Protein AF-A0A2P2JFD0-F1 (afdb_monomer)

pLDDT: mean 75.28, std 11.49, range [52.66, 92.88]

Radius of gyration: 16.16 Å; Cα contacts (8 Å, |Δi|>4): 123; chains: 1; bounding box: 46×38×38 Å

Structure (mmCIF, N/CA/C/O backbone):
data_AF-A0A2P2JFD0-F1
#
_entry.id   AF-A0A2P2JFD0-F1
#
loop_
_atom_site.group_PDB
_atom_site.id
_atom_site.type_symbol
_atom_site.label_atom_id
_atom_site.label_alt_id
_atom_site.label_comp_id
_atom_site.label_asym_id
_atom_site.label_entity_id
_atom_site.label_seq_id
_atom_site.pdbx_PDB_ins_code
_atom_site.Cartn_x
_atom_site.Cartn_y
_atom_site.Cartn_z
_atom_site.occupancy
_atom_site.B_iso_or_equiv
_atom_site.auth_seq_id
_atom_site.auth_comp_id
_atom_site.auth_asym_id
_atom_site.auth_atom_id
_atom_site.pdbx_PDB_model_num
ATOM 1 N N . MET A 1 1 ? 14.534 6.682 -24.548 1.00 59.59 1 MET A N 1
ATOM 2 C CA . MET A 1 1 ? 13.529 7.109 -23.544 1.00 59.59 1 MET A CA 1
ATOM 3 C C . MET A 1 1 ? 13.102 5.997 -22.560 1.00 59.59 1 MET A C 1
ATOM 5 O O . MET A 1 1 ? 12.186 6.221 -21.785 1.00 59.59 1 MET A O 1
ATOM 9 N N . GLY A 1 2 ? 13.761 4.824 -22.512 1.00 81.31 2 GLY A N 1
ATOM 10 C CA . GLY A 1 2 ? 13.296 3.688 -21.686 1.00 81.31 2 GLY A CA 1
ATOM 11 C C . GLY A 1 2 ? 13.793 3.643 -20.233 1.00 81.31 2 GLY A C 1
ATOM 12 O O . GLY A 1 2 ? 13.048 3.214 -19.358 1.00 81.31 2 GLY A O 1
ATOM 13 N N . PHE A 1 3 ? 15.016 4.110 -19.953 1.00 86.19 3 PHE A N 1
ATOM 14 C CA . PHE A 1 3 ? 15.636 3.953 -18.628 1.00 86.19 3 PHE A CA 1
ATOM 15 C C . PHE A 1 3 ? 14.925 4.752 -17.527 1.00 86.19 3 PHE A C 1
ATOM 17 O O . PHE A 1 3 ? 14.573 4.186 -16.500 1.00 86.19 3 PHE A O 1
ATOM 24 N N . ALA A 1 4 ? 14.641 6.038 -17.763 1.00 88.31 4 ALA A N 1
ATOM 25 C CA . ALA A 1 4 ? 13.945 6.882 -16.788 1.00 88.31 4 ALA A CA 1
ATOM 26 C C . ALA A 1 4 ? 12.533 6.358 -16.463 1.00 88.31 4 ALA A C 1
ATOM 28 O O . ALA A 1 4 ? 12.126 6.348 -15.306 1.00 88.31 4 ALA A O 1
ATOM 29 N N . SER A 1 5 ? 11.808 5.857 -17.472 1.00 88.38 5 SER A N 1
ATOM 30 C CA . SER A 1 5 ? 10.487 5.247 -17.278 1.00 88.38 5 SER A CA 1
ATOM 31 C C . SER A 1 5 ? 10.573 3.948 -16.475 1.00 88.38 5 SER A C 1
ATOM 33 O O . SER A 1 5 ? 9.793 3.751 -15.548 1.00 88.38 5 SER A O 1
ATOM 35 N N . PHE A 1 6 ? 11.542 3.082 -16.781 1.00 90.00 6 PHE A N 1
ATOM 36 C CA . PHE A 1 6 ? 11.760 1.851 -16.026 1.00 90.00 6 PHE A CA 1
ATOM 37 C C . PHE A 1 6 ? 12.141 2.135 -14.568 1.00 90.00 6 PHE A C 1
ATOM 39 O O . PHE A 1 6 ? 11.520 1.586 -13.663 1.00 90.00 6 PHE A O 1
ATOM 46 N N . LEU A 1 7 ? 13.094 3.043 -14.339 1.00 92.31 7 LEU A N 1
ATOM 47 C CA . LEU A 1 7 ? 13.517 3.440 -12.998 1.00 92.31 7 LEU A CA 1
ATOM 48 C C . LEU A 1 7 ? 12.353 4.032 -12.194 1.00 92.31 7 LEU A C 1
ATOM 50 O O . LEU A 1 7 ? 12.162 3.655 -11.044 1.00 92.31 7 LEU A O 1
ATOM 54 N N . GLY A 1 8 ? 11.530 4.886 -12.811 1.00 91.12 8 GLY A N 1
ATOM 55 C CA . GLY A 1 8 ? 10.323 5.416 -12.175 1.00 91.12 8 GLY A CA 1
ATOM 56 C C . GLY A 1 8 ? 9.343 4.317 -11.757 1.00 91.12 8 GLY A C 1
ATOM 57 O O . GLY A 1 8 ? 8.811 4.364 -10.651 1.00 91.12 8 GLY A O 1
ATOM 58 N N . ARG A 1 9 ? 9.154 3.283 -12.589 1.00 91.50 9 ARG A N 1
ATOM 59 C CA . ARG A 1 9 ? 8.293 2.142 -12.241 1.00 91.50 9 ARG A CA 1
ATOM 60 C C . ARG A 1 9 ? 8.859 1.296 -11.108 1.00 91.50 9 ARG A C 1
ATOM 62 O O . ARG A 1 9 ? 8.094 0.876 -10.249 1.00 91.50 9 ARG A O 1
ATOM 69 N N . VAL A 1 10 ? 10.174 1.078 -11.083 1.00 92.88 10 VAL A N 1
ATOM 70 C CA . VAL A 1 10 ? 10.853 0.358 -9.994 1.00 92.88 10 VAL A CA 1
ATOM 71 C C . VAL A 1 10 ? 10.744 1.125 -8.682 1.00 92.88 10 VAL A C 1
ATOM 73 O O . VAL A 1 10 ? 10.344 0.542 -7.678 1.00 92.88 10 VAL A O 1
ATOM 76 N N . LEU A 1 11 ? 11.040 2.428 -8.691 1.00 92.06 11 LEU A N 1
ATOM 77 C CA . LEU A 1 11 ? 10.934 3.268 -7.498 1.00 92.06 11 LEU A CA 1
ATOM 78 C C . LEU A 1 11 ? 9.496 3.295 -6.977 1.00 92.06 11 LEU A C 1
ATOM 80 O O . LEU A 1 11 ? 9.274 3.037 -5.799 1.00 92.06 11 LEU A O 1
ATOM 84 N N . PHE A 1 12 ? 8.512 3.506 -7.851 1.00 89.50 12 PHE A N 1
ATOM 85 C CA . PHE A 1 12 ? 7.107 3.495 -7.449 1.00 89.50 12 PHE A CA 1
ATOM 86 C C . PHE A 1 12 ? 6.661 2.127 -6.911 1.00 89.50 12 PHE A C 1
ATOM 88 O O . PHE A 1 12 ? 6.072 2.057 -5.838 1.00 89.50 12 PHE A O 1
ATOM 95 N N . ALA A 1 13 ? 6.982 1.030 -7.608 1.00 91.44 13 ALA A N 1
ATOM 96 C CA . ALA A 1 13 ? 6.630 -0.321 -7.170 1.00 91.44 13 ALA A CA 1
ATOM 97 C C . ALA A 1 13 ? 7.299 -0.710 -5.844 1.00 91.44 13 ALA A C 1
ATOM 99 O O . ALA A 1 13 ? 6.705 -1.457 -5.070 1.00 91.44 13 ALA A O 1
ATOM 100 N N . SER A 1 14 ? 8.507 -0.204 -5.568 1.00 89.62 14 SER A N 1
ATOM 101 C CA . SER A 1 14 ? 9.231 -0.514 -4.333 1.00 89.62 14 SER A CA 1
ATOM 102 C C . SER A 1 14 ? 8.468 -0.101 -3.078 1.00 89.62 14 SER A C 1
ATOM 104 O O . SER A 1 14 ? 8.497 -0.853 -2.113 1.00 89.62 14 SER A O 1
ATOM 106 N N . LEU A 1 15 ? 7.708 1.000 -3.114 1.00 86.88 15 LEU A N 1
ATOM 107 C CA . LEU A 1 15 ? 6.864 1.427 -1.991 1.00 86.88 15 LEU A CA 1
ATOM 108 C C . LEU A 1 15 ? 5.841 0.341 -1.629 1.00 86.88 15 LEU A C 1
ATOM 110 O O . LEU A 1 15 ? 5.736 -0.074 -0.480 1.00 86.88 15 LEU A O 1
ATOM 114 N N . PHE A 1 16 ? 5.144 -0.194 -2.633 1.00 86.31 16 PHE A N 1
ATOM 115 C CA . PHE A 1 16 ? 4.131 -1.231 -2.430 1.00 86.31 16 PHE A CA 1
ATOM 116 C C . PHE A 1 16 ? 4.739 -2.583 -2.061 1.00 86.31 16 PHE A C 1
ATOM 118 O O . PHE A 1 16 ? 4.171 -3.300 -1.243 1.00 86.31 16 PHE A O 1
ATOM 125 N N . ILE A 1 17 ? 5.882 -2.939 -2.652 1.00 87.06 17 ILE A N 1
ATOM 126 C CA . ILE A 1 17 ? 6.567 -4.208 -2.374 1.00 87.06 17 ILE A CA 1
ATOM 127 C C . ILE A 1 17 ? 7.163 -4.203 -0.960 1.00 87.06 17 ILE A C 1
ATOM 129 O O . ILE A 1 17 ? 7.039 -5.202 -0.256 1.00 87.06 17 ILE A O 1
ATOM 133 N N . LEU A 1 18 ? 7.774 -3.095 -0.528 1.00 86.44 18 LEU A N 1
ATOM 134 C CA . LEU A 1 18 ? 8.314 -2.954 0.826 1.00 86.44 18 LEU A CA 1
ATOM 135 C C . LEU A 1 18 ? 7.198 -2.955 1.872 1.00 86.44 18 LEU A C 1
ATOM 137 O O . LEU A 1 18 ? 7.284 -3.724 2.824 1.00 86.44 18 LEU A O 1
ATOM 141 N N . SER A 1 19 ? 6.118 -2.204 1.647 1.00 81.31 19 SER A N 1
ATOM 142 C CA . SER A 1 19 ? 4.945 -2.227 2.531 1.00 81.31 19 SER A CA 1
ATOM 143 C C . SER A 1 19 ? 4.309 -3.628 2.595 1.00 81.31 19 SER A C 1
ATOM 145 O O . SER A 1 19 ? 4.008 -4.130 3.674 1.00 81.31 19 SER A O 1
ATOM 147 N N . ALA A 1 20 ? 4.194 -4.345 1.467 1.00 85.75 20 ALA A N 1
ATOM 148 C CA . ALA A 1 20 ? 3.730 -5.738 1.471 1.00 85.75 20 ALA A CA 1
ATOM 149 C C . ALA A 1 20 ? 4.653 -6.664 2.276 1.00 85.75 20 ALA A C 1
ATOM 151 O O . ALA A 1 20 ? 4.177 -7.558 2.972 1.00 85.75 20 ALA A O 1
ATOM 152 N N . TRP A 1 21 ? 5.967 -6.454 2.186 1.00 84.69 21 TRP A N 1
ATOM 153 C CA . TRP A 1 21 ? 6.957 -7.214 2.943 1.00 84.69 21 TRP A CA 1
ATOM 154 C C . TRP A 1 21 ? 6.869 -6.942 4.450 1.00 84.69 21 TRP A C 1
ATOM 156 O O . TRP A 1 21 ? 6.950 -7.879 5.242 1.00 84.69 21 TRP A O 1
ATOM 166 N N . GLN A 1 22 ? 6.666 -5.687 4.854 1.00 80.62 22 GLN A N 1
ATOM 167 C CA . GLN A 1 22 ? 6.448 -5.313 6.254 1.00 80.62 22 GLN A CA 1
ATOM 168 C C . GLN A 1 22 ? 5.166 -5.951 6.797 1.00 80.62 22 GLN A C 1
ATOM 170 O O . GLN A 1 22 ? 5.236 -6.707 7.764 1.00 80.62 22 GLN A O 1
ATOM 175 N N . MET A 1 23 ? 4.037 -5.782 6.098 1.00 79.94 23 MET A N 1
ATOM 176 C CA . MET A 1 23 ? 2.771 -6.429 6.459 1.00 79.94 23 MET A CA 1
ATOM 177 C C . MET A 1 23 ? 2.891 -7.953 6.539 1.00 79.94 23 MET A C 1
ATOM 179 O O . MET A 1 23 ? 2.292 -8.567 7.416 1.00 79.94 23 MET A O 1
ATOM 183 N N . PHE A 1 24 ? 3.656 -8.580 5.641 1.00 82.81 24 PHE A N 1
ATOM 184 C CA . PHE A 1 24 ? 3.881 -10.024 5.666 1.00 82.81 24 PHE A CA 1
ATOM 185 C C . PHE A 1 24 ? 4.673 -10.470 6.899 1.00 82.81 24 PHE A C 1
ATOM 187 O O . PHE A 1 24 ? 4.304 -11.456 7.534 1.00 82.81 24 PHE A O 1
ATOM 194 N N . ASN A 1 25 ? 5.729 -9.740 7.268 1.00 80.31 25 ASN A N 1
ATOM 195 C CA . ASN A 1 25 ? 6.517 -10.055 8.463 1.00 80.31 25 ASN A CA 1
ATOM 196 C C . ASN A 1 25 ? 5.718 -9.859 9.753 1.00 80.31 25 ASN A C 1
ATOM 198 O O . ASN A 1 25 ? 5.918 -10.588 10.722 1.00 80.31 25 ASN A O 1
ATOM 202 N N . GLU A 1 26 ? 4.808 -8.889 9.762 1.00 78.31 26 GLU A N 1
ATOM 203 C CA . GLU A 1 26 ? 3.958 -8.594 10.911 1.00 78.31 26 GLU A CA 1
ATOM 204 C C . GLU A 1 26 ? 2.688 -9.451 10.964 1.00 78.31 26 GLU A C 1
ATOM 206 O O . GLU A 1 26 ? 2.049 -9.513 12.013 1.00 78.31 26 GLU A O 1
ATOM 211 N N . PHE A 1 27 ? 2.331 -10.135 9.869 1.00 73.81 27 PHE A N 1
ATOM 212 C CA . PHE A 1 27 ? 1.099 -10.915 9.742 1.00 73.81 27 PHE A CA 1
ATOM 213 C C . PHE A 1 27 ? 0.957 -11.954 10.863 1.00 73.81 27 PHE A C 1
ATOM 215 O O . PHE A 1 27 ? -0.091 -12.023 11.496 1.00 73.81 27 PHE A O 1
ATOM 222 N N . GLY A 1 28 ? 2.018 -12.708 11.170 1.00 68.69 28 GLY A N 1
ATOM 223 C CA . GLY A 1 28 ? 2.059 -13.648 12.298 1.00 68.69 28 GLY A CA 1
ATOM 224 C C . GLY A 1 28 ? 0.830 -14.563 12.430 1.00 68.69 28 GLY A C 1
ATOM 225 O O . GLY A 1 28 ? 0.092 -14.804 11.475 1.00 68.69 28 GLY A O 1
ATOM 226 N N . ASP A 1 29 ? 0.596 -15.058 13.645 1.00 65.19 29 ASP A N 1
ATOM 227 C CA . ASP A 1 29 ? -0.567 -15.897 13.947 1.00 65.19 29 ASP A CA 1
ATOM 228 C C . ASP A 1 29 ? -1.856 -15.100 14.125 1.00 65.19 29 ASP A C 1
ATOM 230 O O . ASP A 1 29 ? -2.892 -15.737 14.224 1.00 65.19 29 ASP A O 1
ATOM 234 N N . ASP A 1 30 ? -1.822 -13.760 14.143 1.00 68.06 30 ASP A N 1
ATOM 235 C CA . ASP A 1 30 ? -2.969 -12.887 14.450 1.00 68.06 30 ASP A CA 1
ATOM 236 C C . ASP A 1 30 ? -3.458 -12.022 13.274 1.00 68.06 30 ASP A C 1
ATOM 238 O O . ASP A 1 30 ? -4.478 -11.343 13.390 1.00 68.06 30 ASP A O 1
ATOM 242 N N . GLY A 1 31 ? -2.774 -12.062 12.127 1.00 64.38 31 GLY A N 1
ATOM 243 C CA . GLY A 1 31 ? -2.957 -11.123 11.011 1.00 64.38 31 GLY A CA 1
ATOM 244 C C . GLY A 1 31 ? -2.234 -9.777 11.195 1.00 64.38 31 GLY A C 1
ATOM 245 O O . GLY A 1 31 ? -2.344 -8.899 10.339 1.00 64.38 31 GLY A O 1
ATOM 246 N N . GLY A 1 32 ? -1.496 -9.614 12.295 1.00 74.94 32 GLY A N 1
ATOM 247 C CA . GLY A 1 32 ? -0.659 -8.453 12.581 1.00 74.94 32 GLY A CA 1
ATOM 248 C C . GLY A 1 32 ? -1.410 -7.189 13.015 1.00 74.94 32 GLY A C 1
ATOM 249 O O . GLY A 1 32 ? -2.638 -7.191 13.165 1.00 74.94 32 GLY A O 1
ATOM 250 N N . PRO A 1 33 ? -0.680 -6.080 13.230 1.00 69.62 33 PRO A N 1
ATOM 251 C CA . PRO A 1 33 ? -1.255 -4.762 13.506 1.00 69.62 33 PRO A CA 1
ATOM 252 C C . PRO A 1 33 ? -2.250 -4.334 12.419 1.00 69.62 33 PRO A C 1
ATOM 254 O O . PRO A 1 33 ? -3.343 -3.867 12.744 1.00 69.62 33 PRO A O 1
ATOM 257 N N . ALA A 1 34 ? -1.934 -4.630 11.152 1.00 69.00 34 ALA A N 1
ATOM 258 C CA . ALA A 1 34 ? -2.798 -4.375 10.002 1.00 69.00 34 ALA A CA 1
ATOM 259 C C . ALA A 1 34 ? -4.182 -5.035 10.138 1.00 69.00 34 ALA A C 1
ATOM 261 O O . ALA A 1 34 ? -5.196 -4.412 9.826 1.00 69.00 34 ALA A O 1
ATOM 262 N N . ALA A 1 35 ? -4.269 -6.269 10.656 1.00 70.88 35 ALA A N 1
ATOM 263 C CA . ALA A 1 35 ? -5.562 -6.911 10.893 1.00 70.88 35 ALA A CA 1
ATOM 264 C C . ALA A 1 35 ? -6.360 -6.226 12.005 1.00 70.88 35 ALA A C 1
ATOM 266 O O . ALA A 1 35 ? -7.564 -6.050 11.853 1.00 70.88 35 ALA A O 1
ATOM 267 N N . LYS A 1 36 ? -5.724 -5.801 13.104 1.00 69.44 36 LYS A N 1
ATOM 268 C CA . LYS A 1 36 ? -6.422 -5.088 14.191 1.00 69.44 36 LYS A CA 1
ATOM 269 C C . LYS A 1 36 ? -6.996 -3.757 13.714 1.00 69.44 36 LYS A C 1
ATOM 271 O O . LYS A 1 36 ? -8.130 -3.419 14.057 1.00 69.44 36 LYS A O 1
ATOM 276 N N . GLU A 1 37 ? -6.240 -3.038 12.894 1.00 70.00 37 GLU A N 1
ATOM 277 C CA . GLU A 1 37 ? -6.684 -1.778 12.312 1.00 70.00 37 GLU A CA 1
ATOM 278 C C . GLU A 1 37 ? -7.824 -1.992 11.302 1.00 70.00 37 GLU A C 1
ATOM 280 O O . GLU A 1 37 ? -8.871 -1.339 11.391 1.00 70.00 37 GLU A O 1
ATOM 285 N N . LEU A 1 38 ? -7.683 -2.982 10.406 1.00 69.75 38 LEU A N 1
ATOM 286 C CA . LEU A 1 38 ? -8.745 -3.356 9.471 1.00 69.75 38 LEU A CA 1
ATOM 287 C C . LEU A 1 38 ? -10.010 -3.831 10.191 1.00 69.75 38 LEU A C 1
ATOM 289 O O . LEU A 1 38 ? -11.093 -3.470 9.748 1.00 69.75 38 LEU A O 1
ATOM 293 N N . VAL A 1 39 ? -9.910 -4.607 11.277 1.00 71.00 39 VAL A N 1
ATOM 294 C CA . VAL A 1 39 ? -11.069 -5.058 12.075 1.00 71.00 39 VAL A CA 1
ATOM 295 C C . VAL A 1 39 ? -11.851 -3.854 12.593 1.00 71.00 39 VAL A C 1
ATOM 297 O O . VAL A 1 39 ? -13.072 -3.801 12.431 1.00 71.00 39 VAL A O 1
ATOM 300 N N . GLY A 1 40 ? -11.163 -2.868 13.179 1.00 67.62 40 GLY A N 1
ATOM 301 C CA . GLY A 1 40 ? -11.799 -1.650 13.682 1.00 67.62 40 GLY A CA 1
ATOM 302 C C . GLY A 1 40 ? -12.520 -0.876 12.575 1.00 67.62 40 GLY A C 1
ATOM 303 O O . GLY A 1 40 ? -13.682 -0.493 12.730 1.00 67.62 40 GLY A O 1
ATOM 304 N N . LYS A 1 41 ? -11.872 -0.718 11.418 1.00 69.38 41 LYS A N 1
ATOM 305 C CA . LYS A 1 41 ? -12.422 0.007 10.262 1.00 69.38 41 LYS A CA 1
ATOM 306 C C . LYS A 1 41 ? -13.565 -0.753 9.574 1.00 69.38 41 LYS A C 1
ATOM 308 O O . LYS A 1 41 ? -14.579 -0.144 9.232 1.00 69.38 41 LYS A O 1
ATOM 313 N N . LEU A 1 42 ? -13.472 -2.080 9.451 1.00 69.50 42 LEU A N 1
ATOM 314 C CA . LEU A 1 42 ? -14.556 -2.945 8.967 1.00 69.50 42 LEU A CA 1
ATOM 315 C C . LEU A 1 42 ? -15.763 -2.904 9.895 1.00 69.50 42 LEU A C 1
ATOM 317 O O . LEU A 1 42 ? -16.883 -2.864 9.402 1.00 69.50 42 LEU A O 1
ATOM 321 N N . ALA A 1 43 ? -15.569 -2.876 11.215 1.00 70.31 43 ALA A N 1
ATOM 322 C CA . ALA A 1 43 ? -16.673 -2.756 12.162 1.00 70.31 43 ALA A CA 1
ATOM 323 C C . ALA A 1 43 ? -17.427 -1.423 11.993 1.00 70.31 43 ALA A C 1
ATOM 325 O O . ALA A 1 43 ? -18.660 -1.405 11.991 1.00 70.31 43 ALA A O 1
ATOM 326 N N . VAL A 1 44 ? -16.707 -0.314 11.780 1.00 71.44 44 VAL A N 1
ATOM 327 C CA . VAL A 1 44 ? -17.310 1.004 11.504 1.00 71.44 44 VAL A CA 1
ATOM 328 C C . VAL A 1 44 ? -18.037 1.016 10.158 1.00 71.44 44 VAL A C 1
ATOM 330 O O . VAL A 1 44 ? -19.173 1.494 10.084 1.00 71.44 44 VAL A O 1
ATOM 333 N N . LEU A 1 45 ? -17.429 0.445 9.113 1.00 69.31 45 LEU A N 1
ATOM 334 C CA . LEU A 1 45 ? -18.032 0.339 7.784 1.00 69.31 45 LEU A CA 1
ATOM 335 C C . LEU A 1 45 ? -19.287 -0.542 7.808 1.00 69.31 45 LEU A C 1
ATOM 337 O O . LEU A 1 45 ? -20.327 -0.132 7.302 1.00 69.31 45 LEU A O 1
ATOM 341 N N . LYS A 1 46 ? -19.224 -1.714 8.458 1.00 69.25 46 LYS A N 1
ATOM 342 C CA . LYS A 1 46 ? -20.374 -2.603 8.681 1.00 69.25 46 LYS A CA 1
ATOM 343 C C . LYS A 1 46 ? -21.502 -1.857 9.380 1.00 69.25 46 LYS A C 1
ATOM 345 O O . LYS A 1 46 ? -22.644 -1.962 8.948 1.00 69.25 46 LYS A O 1
ATOM 350 N N . LYS A 1 47 ? -21.194 -1.062 10.409 1.00 71.00 47 LYS A N 1
ATOM 351 C CA . LYS A 1 47 ? -22.194 -0.267 11.131 1.00 71.00 47 LYS A CA 1
ATOM 352 C C . LYS A 1 47 ? -22.848 0.794 10.238 1.00 71.00 47 LYS A C 1
ATOM 354 O O . LYS A 1 47 ? -24.069 0.894 10.256 1.00 71.00 47 LYS A O 1
ATOM 359 N N . HIS A 1 48 ? -22.071 1.524 9.434 1.00 70.19 48 HIS A N 1
ATOM 360 C CA . HIS A 1 48 ? -22.592 2.535 8.499 1.00 70.19 48 HIS A CA 1
ATOM 361 C C . HIS A 1 48 ? -23.418 1.930 7.357 1.00 70.19 48 HIS A C 1
ATOM 363 O O . HIS A 1 48 ? -24.477 2.446 7.003 1.00 70.19 48 HIS A O 1
ATOM 369 N N . VAL A 1 49 ? -22.949 0.826 6.776 1.00 66.69 49 VAL A N 1
ATOM 370 C CA . VAL A 1 49 ? -23.652 0.137 5.688 1.00 66.69 49 VAL A CA 1
ATOM 371 C C . VAL A 1 49 ? -24.90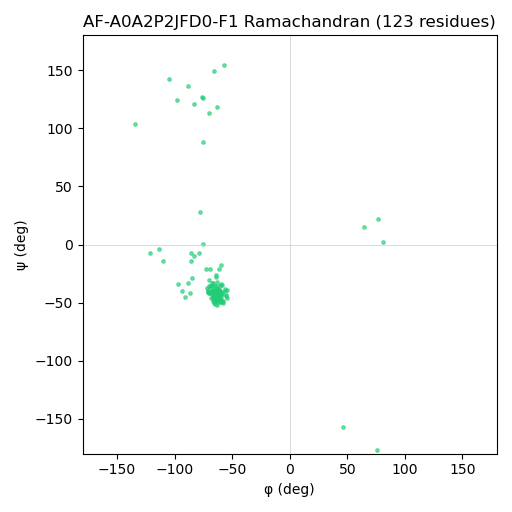8 -0.546 6.213 1.00 66.69 49 VAL A C 1
ATOM 373 O O . VAL A 1 49 ? -25.956 -0.441 5.588 1.00 66.69 49 VAL A O 1
ATOM 376 N N . SER A 1 50 ? -24.853 -1.177 7.385 1.00 67.12 50 SER A N 1
ATOM 377 C CA . SER A 1 50 ? -26.034 -1.764 8.018 1.00 67.12 50 SER A CA 1
ATOM 378 C C . SER A 1 50 ? -27.073 -0.689 8.359 1.00 67.12 50 SER A C 1
ATOM 380 O O . SER A 1 50 ? -28.253 -0.886 8.079 1.00 67.12 50 SER A O 1
ATOM 382 N N . SER A 1 51 ? -26.655 0.486 8.852 1.00 68.62 51 SER A N 1
ATOM 383 C CA . SER A 1 51 ? -27.584 1.580 9.162 1.00 68.62 51 SER A CA 1
ATOM 384 C C . SER A 1 51 ? -28.202 2.245 7.929 1.00 68.62 51 SER A C 1
ATOM 386 O O . SER A 1 51 ? -29.326 2.730 8.018 1.00 68.62 51 SER A O 1
ATOM 388 N N . HIS A 1 52 ? -27.494 2.291 6.794 1.00 64.25 52 HIS A N 1
ATOM 389 C CA . HIS A 1 52 ? -27.984 2.952 5.576 1.00 64.25 52 HIS A CA 1
ATOM 390 C C . HIS A 1 52 ? -28.627 2.012 4.552 1.00 64.25 52 HIS A C 1
ATOM 392 O O . HIS A 1 52 ? -29.550 2.428 3.857 1.00 64.25 52 HIS A O 1
ATOM 398 N N . LEU A 1 53 ? -28.148 0.772 4.435 1.00 62.62 53 LEU A N 1
ATOM 399 C CA . LEU A 1 53 ? -28.617 -0.200 3.444 1.00 62.62 53 LEU A CA 1
ATOM 400 C C . LEU A 1 53 ? -29.417 -1.362 4.048 1.00 62.62 53 LEU A C 1
ATOM 402 O O . LEU A 1 53 ? -30.071 -2.072 3.291 1.00 62.62 53 LEU A O 1
ATOM 406 N N . GLY A 1 54 ? -29.394 -1.582 5.369 1.00 58.56 54 GLY A N 1
ATOM 407 C CA . GLY A 1 54 ? -30.130 -2.687 6.002 1.00 58.56 54 GLY A CA 1
ATOM 408 C C . GLY A 1 54 ? -29.647 -4.087 5.593 1.00 58.56 54 GLY A C 1
ATOM 409 O O . GLY A 1 54 ? -30.355 -5.066 5.808 1.00 58.56 54 GLY A O 1
ATOM 410 N N . VAL A 1 55 ? -28.458 -4.187 4.989 1.00 60.78 55 VAL A N 1
ATOM 411 C CA . VAL A 1 55 ? -27.846 -5.446 4.543 1.00 60.78 55 VAL A CA 1
ATOM 412 C C . VAL A 1 55 ? -26.843 -5.915 5.596 1.00 60.78 55 VAL A C 1
ATOM 414 O O . VAL A 1 55 ? -25.915 -5.182 5.946 1.00 60.78 55 VAL A O 1
ATOM 417 N N . GLU A 1 56 ? -27.009 -7.142 6.092 1.00 58.66 56 GLU A N 1
ATOM 418 C CA . GLU A 1 56 ? -26.001 -7.807 6.921 1.00 58.66 56 GLU A CA 1
ATOM 419 C C . GLU A 1 56 ? -24.788 -8.168 6.059 1.00 58.66 56 GLU A C 1
ATOM 421 O O . GLU A 1 56 ? -24.864 -8.991 5.145 1.00 58.66 56 GLU A O 1
ATOM 426 N N . ILE A 1 57 ? -23.652 -7.525 6.333 1.00 60.69 57 ILE A N 1
ATOM 427 C CA . ILE A 1 57 ? -22.390 -7.862 5.674 1.00 60.69 57 ILE A CA 1
ATOM 428 C C . ILE A 1 57 ? -21.866 -9.168 6.287 1.00 60.69 57 ILE A C 1
ATOM 430 O O . ILE A 1 57 ? -21.682 -9.213 7.510 1.00 60.69 57 ILE A O 1
ATOM 434 N N . PRO A 1 58 ? -21.570 -10.199 5.471 1.00 64.44 58 PRO A N 1
ATOM 435 C CA . PRO A 1 58 ? -21.074 -11.479 5.961 1.00 64.44 58 PRO A CA 1
ATOM 436 C C . PRO A 1 58 ? -19.794 -11.322 6.790 1.00 64.44 58 PRO A C 1
ATOM 438 O O . PRO A 1 58 ? -19.040 -10.346 6.663 1.00 64.44 58 PRO A O 1
ATOM 441 N N . ASP A 1 59 ? -19.558 -12.277 7.686 1.00 63.84 59 ASP A N 1
ATOM 442 C CA . ASP A 1 59 ? -18.371 -12.273 8.532 1.00 63.84 59 ASP A CA 1
ATOM 443 C C . ASP A 1 59 ? -17.147 -12.700 7.718 1.00 63.84 59 ASP A C 1
ATOM 445 O O . ASP A 1 59 ? -16.852 -13.881 7.552 1.00 63.84 59 ASP A O 1
ATOM 449 N N . ILE A 1 60 ? -16.503 -11.717 7.089 1.00 66.62 60 ILE A N 1
ATOM 450 C CA . ILE A 1 60 ? -15.267 -11.920 6.344 1.00 66.62 60 ILE A CA 1
ATOM 451 C C . ILE A 1 60 ? -14.121 -11.895 7.349 1.00 66.62 60 ILE A C 1
ATOM 453 O O . ILE A 1 60 ? -13.908 -10.890 8.028 1.00 66.62 60 ILE A O 1
ATOM 457 N N . ASP A 1 61 ? -13.367 -12.990 7.401 1.00 73.69 61 ASP A N 1
ATOM 458 C CA . ASP A 1 61 ? -12.169 -13.077 8.222 1.00 73.69 61 ASP A CA 1
ATOM 459 C C . ASP A 1 61 ? -11.125 -12.057 7.744 1.00 73.69 61 ASP A C 1
ATOM 461 O O . ASP A 1 61 ? -10.638 -12.089 6.608 1.00 73.69 61 ASP A O 1
ATOM 465 N N . VAL A 1 62 ? -10.780 -11.131 8.634 1.00 72.62 62 VAL A N 1
ATOM 46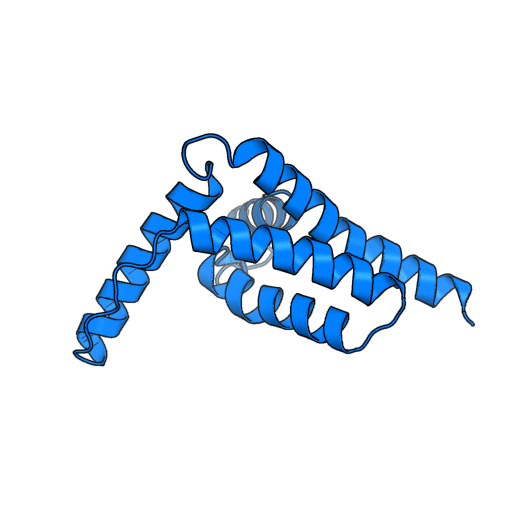6 C CA . VAL A 1 62 ? -9.882 -10.017 8.333 1.00 72.62 62 VAL A CA 1
ATOM 467 C C . VAL A 1 62 ? -8.477 -10.502 7.994 1.00 72.62 62 VAL A C 1
ATOM 469 O O . VAL A 1 62 ? -7.795 -9.864 7.195 1.00 72.62 62 VAL A O 1
ATOM 472 N N . ARG A 1 63 ? -8.060 -11.677 8.482 1.00 75.44 63 ARG A N 1
ATOM 473 C CA . ARG A 1 63 ? -6.776 -12.274 8.084 1.00 75.44 63 ARG A CA 1
ATOM 474 C C . ARG A 1 63 ? -6.717 -12.572 6.597 1.00 75.44 63 ARG A C 1
ATOM 476 O O . ARG A 1 63 ? -5.710 -12.290 5.955 1.00 75.44 63 ARG A O 1
AT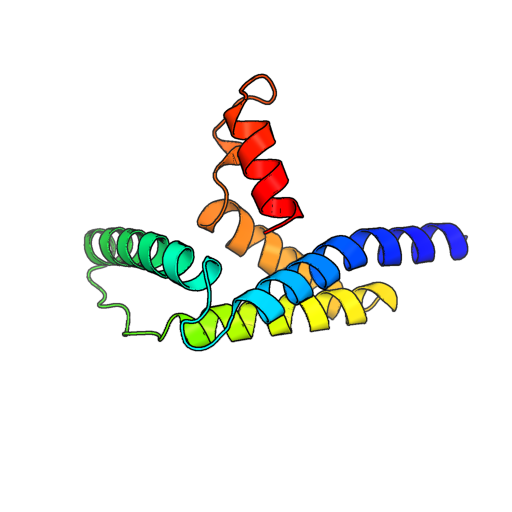OM 483 N N . HIS A 1 64 ? -7.801 -13.105 6.040 1.00 78.56 64 HIS A N 1
ATOM 484 C CA . HIS A 1 64 ? -7.883 -13.402 4.614 1.00 78.56 64 HIS A CA 1
ATOM 485 C C . HIS A 1 64 ? -7.867 -12.115 3.783 1.00 78.56 64 HIS A C 1
ATOM 487 O O . HIS A 1 64 ? -7.237 -12.073 2.726 1.00 78.56 64 HIS A O 1
ATOM 493 N N . LEU A 1 65 ? -8.484 -11.040 4.286 1.00 79.19 65 LEU A N 1
ATOM 494 C CA . LEU A 1 65 ? -8.411 -9.722 3.655 1.00 79.19 65 LEU A CA 1
ATOM 495 C C . LEU A 1 65 ? -6.993 -9.151 3.686 1.00 79.19 65 LEU A C 1
ATOM 497 O O . LEU A 1 65 ? -6.485 -8.753 2.641 1.00 79.19 65 LEU A O 1
ATOM 501 N N . VAL A 1 66 ? -6.320 -9.168 4.835 1.00 79.12 66 VAL A N 1
ATOM 502 C CA . VAL A 1 66 ? -4.934 -8.689 4.947 1.00 79.12 66 VAL A CA 1
ATOM 503 C C . VAL A 1 66 ? -4.002 -9.511 4.053 1.00 79.12 66 VAL A C 1
ATOM 505 O O . VAL A 1 66 ? -3.224 -8.938 3.294 1.00 79.12 66 VAL A O 1
ATOM 508 N N . ALA A 1 67 ? -4.143 -10.839 4.036 1.00 82.69 67 ALA A N 1
ATOM 509 C CA . ALA A 1 67 ? -3.394 -11.702 3.125 1.00 82.69 67 ALA A CA 1
ATOM 510 C C . ALA A 1 67 ? -3.655 -11.343 1.651 1.00 82.69 67 ALA A C 1
ATOM 512 O O . ALA A 1 67 ? -2.715 -11.255 0.859 1.00 82.69 67 ALA A O 1
ATOM 513 N N . SER A 1 68 ? -4.912 -11.070 1.282 1.00 84.06 68 SER A N 1
ATOM 514 C CA . SER A 1 68 ? -5.258 -10.643 -0.077 1.00 84.06 68 SER A CA 1
ATOM 515 C C . SER A 1 68 ? -4.623 -9.297 -0.444 1.00 84.06 68 SER A C 1
ATOM 517 O O . SER A 1 68 ? -4.114 -9.158 -1.555 1.00 84.06 68 SER A O 1
ATOM 519 N N . ILE A 1 69 ? -4.552 -8.346 0.495 1.00 82.81 69 ILE A N 1
ATOM 520 C CA . ILE A 1 69 ? -3.916 -7.035 0.304 1.00 82.81 69 ILE A CA 1
ATOM 521 C C . ILE A 1 69 ? -2.406 -7.188 0.099 1.00 82.81 69 ILE A C 1
ATOM 523 O O . ILE A 1 69 ? -1.855 -6.592 -0.828 1.00 82.81 69 ILE A O 1
ATOM 527 N N . ILE A 1 70 ? -1.740 -8.018 0.908 1.00 85.50 70 ILE A N 1
ATOM 528 C CA . ILE A 1 70 ? -0.304 -8.311 0.773 1.00 85.50 70 ILE A CA 1
ATOM 529 C C . ILE A 1 70 ? -0.011 -8.887 -0.618 1.00 85.50 70 ILE A C 1
ATOM 531 O O . ILE A 1 70 ? 0.855 -8.381 -1.340 1.00 85.50 70 ILE A O 1
ATOM 535 N N . VAL A 1 71 ? -0.768 -9.912 -1.028 1.00 89.06 71 VAL A N 1
ATOM 536 C CA . VAL A 1 71 ? -0.612 -10.549 -2.345 1.00 89.06 71 VAL A CA 1
ATOM 537 C C . VAL A 1 71 ? -0.889 -9.552 -3.468 1.00 89.06 71 VAL A C 1
ATOM 539 O O . VAL A 1 71 ? -0.130 -9.494 -4.435 1.00 89.06 71 VAL A O 1
ATOM 542 N N . GLN A 1 72 ? -1.933 -8.732 -3.340 1.00 87.62 72 GLN A N 1
ATOM 543 C CA . GLN A 1 72 ? -2.291 -7.720 -4.329 1.00 87.62 72 GLN A CA 1
ATOM 544 C C . GLN A 1 72 ? -1.187 -6.671 -4.504 1.00 87.62 72 GLN A C 1
ATOM 546 O O . GLN A 1 72 ? -0.837 -6.353 -5.641 1.00 87.62 72 GLN A O 1
ATOM 551 N N . LYS A 1 73 ? -0.616 -6.152 -3.409 1.00 86.38 73 LYS A N 1
ATOM 552 C CA . LYS A 1 73 ? 0.498 -5.192 -3.448 1.00 86.38 73 LYS A CA 1
ATOM 553 C C . LYS A 1 73 ? 1.734 -5.791 -4.110 1.00 86.38 73 LYS A C 1
ATOM 555 O O . LYS A 1 73 ? 2.307 -5.170 -5.004 1.00 86.38 73 LYS A O 1
ATOM 560 N N . GLY A 1 74 ? 2.121 -7.005 -3.711 1.00 88.56 74 GLY A N 1
ATOM 561 C CA . GLY A 1 74 ? 3.285 -7.693 -4.268 1.00 88.56 74 GLY A CA 1
ATOM 562 C C . GLY A 1 74 ? 3.122 -7.993 -5.759 1.00 88.56 74 GLY A C 1
ATOM 563 O O . GLY A 1 74 ? 3.985 -7.644 -6.567 1.00 88.56 74 GLY A O 1
ATOM 564 N N . LEU A 1 75 ? 1.984 -8.578 -6.145 1.00 92.31 75 LEU A N 1
ATOM 565 C CA . LEU A 1 75 ? 1.685 -8.915 -7.536 1.00 92.31 75 LEU A CA 1
ATOM 566 C C . LEU A 1 75 ? 1.515 -7.658 -8.400 1.00 92.31 75 LEU A C 1
ATOM 568 O O . LEU A 1 75 ? 2.065 -7.586 -9.499 1.00 92.31 75 LEU A O 1
ATOM 572 N N . GLY A 1 76 ? 0.800 -6.651 -7.895 1.00 89.88 76 GLY A N 1
ATOM 573 C CA . GLY A 1 76 ? 0.613 -5.361 -8.556 1.00 89.88 76 GLY A CA 1
ATOM 574 C C . GLY A 1 76 ? 1.938 -4.638 -8.788 1.00 89.88 76 GLY A C 1
ATOM 575 O O . GLY A 1 76 ? 2.214 -4.222 -9.912 1.00 89.88 76 GLY A O 1
ATOM 576 N N . GLY A 1 77 ? 2.794 -4.570 -7.763 1.00 90.81 77 GLY A N 1
ATOM 577 C CA . GLY A 1 77 ? 4.130 -3.977 -7.844 1.00 90.81 77 GLY A CA 1
ATOM 578 C C . GLY A 1 77 ? 5.031 -4.687 -8.854 1.00 90.81 77 GLY A C 1
ATOM 579 O O . GLY A 1 77 ? 5.608 -4.038 -9.726 1.00 90.81 77 GLY A O 1
ATOM 580 N N . LEU A 1 78 ? 5.100 -6.022 -8.804 1.00 92.25 78 LEU A N 1
ATOM 581 C CA . LEU A 1 78 ? 5.893 -6.814 -9.750 1.00 92.25 78 LEU A CA 1
ATOM 582 C C . LEU A 1 78 ? 5.430 -6.617 -11.198 1.00 92.25 78 LEU A C 1
ATOM 584 O O . LEU A 1 78 ? 6.243 -6.321 -12.072 1.00 92.25 78 LEU A O 1
ATOM 588 N N . LEU A 1 79 ? 4.125 -6.733 -11.459 1.00 90.81 79 LEU A N 1
ATOM 589 C CA . LEU A 1 79 ? 3.557 -6.545 -12.796 1.00 90.81 79 LEU A CA 1
ATOM 590 C C . LEU A 1 79 ? 3.762 -5.111 -13.308 1.00 90.81 79 LEU A C 1
ATOM 592 O O . LEU A 1 79 ? 4.019 -4.907 -14.499 1.00 90.81 79 LEU A O 1
ATOM 596 N N . PHE A 1 80 ? 3.690 -4.120 -12.418 1.00 92.06 80 PHE A N 1
ATOM 597 C CA . PHE A 1 80 ? 3.888 -2.718 -12.765 1.00 92.06 80 PHE A CA 1
ATOM 598 C C . PHE A 1 80 ? 5.310 -2.429 -13.254 1.00 92.06 80 PHE A C 1
ATOM 600 O O . PHE A 1 80 ? 5.468 -1.698 -14.229 1.00 92.06 80 PHE A O 1
ATOM 607 N N . ILE A 1 81 ? 6.346 -3.044 -12.669 1.00 92.19 81 ILE A N 1
ATOM 608 C CA . ILE A 1 81 ? 7.747 -2.866 -13.103 1.00 92.19 81 ILE A CA 1
ATOM 609 C C . ILE A 1 81 ? 7.915 -3.183 -14.598 1.00 92.19 81 ILE A C 1
ATOM 611 O O . ILE A 1 81 ? 8.533 -2.409 -15.343 1.00 92.19 81 ILE A O 1
ATOM 615 N N . PHE A 1 82 ? 7.289 -4.270 -15.059 1.00 89.69 82 PHE A N 1
ATOM 616 C CA . PHE A 1 82 ? 7.307 -4.706 -16.459 1.00 89.69 82 PHE A CA 1
ATOM 617 C C . PHE A 1 82 ? 6.411 -3.870 -17.387 1.00 89.69 82 PHE A C 1
ATOM 619 O O . PHE A 1 82 ? 6.367 -4.123 -18.588 1.00 89.69 82 PHE A O 1
ATOM 626 N N . GLY A 1 83 ? 5.722 -2.851 -16.866 1.00 86.31 83 GLY A N 1
ATOM 627 C CA . GLY A 1 83 ? 4.823 -1.998 -17.640 1.00 86.31 83 GLY A CA 1
ATOM 628 C C . GLY A 1 83 ? 3.480 -2.656 -17.959 1.00 86.31 83 GLY A C 1
ATOM 629 O O . GLY A 1 83 ? 2.826 -2.256 -18.920 1.00 86.31 83 GLY A O 1
ATOM 630 N N . ASN A 1 84 ? 3.065 -3.664 -17.184 1.00 90.06 84 ASN A N 1
ATOM 631 C CA . ASN A 1 84 ? 1.777 -4.318 -17.381 1.00 90.06 84 ASN A CA 1
ATOM 632 C C . ASN A 1 84 ? 0.634 -3.442 -16.840 1.00 90.06 84 ASN A C 1
ATOM 634 O O . ASN A 1 84 ? 0.626 -3.055 -15.668 1.00 90.06 84 ASN A O 1
ATOM 638 N N . LEU A 1 85 ? -0.361 -3.182 -17.692 1.00 88.88 85 LEU A N 1
ATOM 639 C CA . LEU A 1 85 ? -1.547 -2.390 -17.367 1.00 88.88 85 LEU A CA 1
ATOM 640 C C . LEU A 1 85 ? -2.345 -2.986 -16.195 1.00 88.88 85 LEU A C 1
ATOM 642 O O . LEU A 1 85 ? -2.862 -2.244 -15.366 1.00 88.88 85 LEU A O 1
ATOM 646 N N . LEU A 1 86 ? -2.392 -4.317 -16.077 1.00 88.94 86 LEU A N 1
ATOM 647 C CA . LEU A 1 86 ? -3.044 -4.991 -14.951 1.00 88.94 86 LEU A CA 1
ATOM 648 C C . LEU A 1 86 ? -2.373 -4.634 -13.623 1.00 88.94 86 LEU A C 1
ATOM 650 O O . LEU A 1 86 ? -3.068 -4.344 -12.655 1.00 88.94 86 LEU A O 1
ATOM 654 N N . GLY A 1 87 ? -1.036 -4.586 -13.591 1.00 87.00 87 GLY A N 1
ATOM 655 C CA . GLY A 1 87 ? -0.284 -4.167 -12.407 1.00 87.00 87 GLY A CA 1
ATOM 656 C C . GLY A 1 87 ? -0.625 -2.737 -11.994 1.00 87.00 87 GLY A C 1
ATOM 657 O O . GLY A 1 87 ? -0.863 -2.473 -10.820 1.00 87.00 87 GLY A O 1
ATOM 658 N N . ALA A 1 88 ? -0.755 -1.833 -12.969 1.00 88.00 88 ALA A N 1
ATOM 659 C CA . ALA A 1 88 ? -1.190 -0.463 -12.711 1.00 88.00 88 ALA A CA 1
ATOM 660 C C . ALA A 1 88 ? -2.611 -0.408 -12.124 1.00 88.00 88 ALA A C 1
ATOM 662 O O . ALA A 1 88 ? -2.822 0.271 -11.123 1.00 88.00 88 ALA A O 1
ATOM 663 N N . TYR A 1 89 ? -3.571 -1.154 -12.685 1.00 88.25 89 TYR A N 1
ATOM 664 C CA . TYR A 1 89 ? -4.934 -1.206 -12.144 1.00 88.25 89 TYR A CA 1
ATOM 665 C C . TYR A 1 89 ? -4.992 -1.796 -10.733 1.00 88.25 89 TYR A C 1
ATOM 667 O O . TYR A 1 89 ? -5.714 -1.267 -9.895 1.00 88.25 89 TYR A O 1
ATOM 675 N N . LEU A 1 90 ? -4.212 -2.841 -10.446 1.00 86.50 90 LEU A N 1
ATOM 676 C CA . LEU A 1 90 ? -4.106 -3.439 -9.110 1.00 86.50 90 LEU A CA 1
ATOM 677 C C . LEU A 1 90 ? -3.584 -2.435 -8.071 1.00 86.50 90 LEU A C 1
ATOM 679 O O . LEU A 1 90 ? -4.117 -2.369 -6.961 1.00 86.50 90 LEU A O 1
ATOM 683 N N . LEU A 1 91 ? -2.576 -1.635 -8.436 1.00 85.38 91 LEU A N 1
ATOM 684 C CA . LEU A 1 91 ? -2.018 -0.595 -7.567 1.00 85.38 91 LEU A CA 1
ATOM 685 C C . LEU A 1 91 ? -2.981 0.587 -7.392 1.00 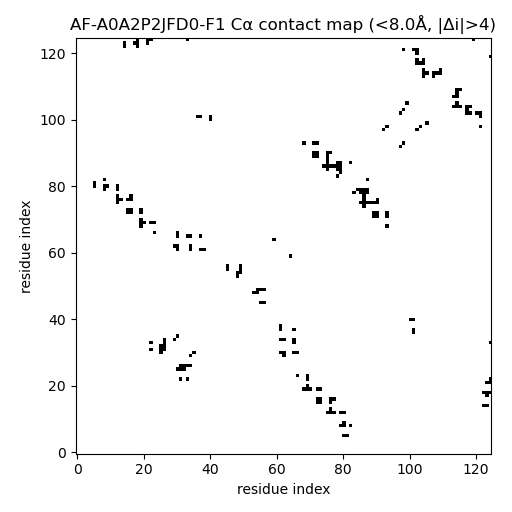85.38 91 LEU A C 1
ATOM 687 O O . LEU A 1 91 ? -3.159 1.070 -6.278 1.00 85.38 91 LEU A O 1
ATOM 691 N N . VAL A 1 92 ? -3.652 1.022 -8.461 1.00 85.56 92 VAL A N 1
ATOM 692 C CA . VAL A 1 92 ? -4.671 2.084 -8.394 1.00 85.56 92 VAL A CA 1
ATOM 693 C C . VAL A 1 92 ? -5.879 1.641 -7.575 1.00 85.56 92 VAL A C 1
ATOM 695 O O . VAL A 1 92 ? -6.386 2.421 -6.780 1.00 85.56 92 VAL A O 1
ATOM 698 N N . PHE A 1 93 ? -6.323 0.392 -7.706 1.00 83.50 93 PHE A N 1
ATOM 699 C CA . PHE A 1 93 ? -7.402 -0.149 -6.883 1.00 83.50 93 PHE A CA 1
ATOM 700 C C . PHE A 1 93 ? -7.012 -0.167 -5.401 1.00 83.50 93 PHE A C 1
ATOM 702 O O . PHE A 1 93 ? -7.799 0.259 -4.559 1.00 83.50 93 PHE A O 1
ATOM 709 N N . TYR A 1 94 ? -5.775 -0.567 -5.083 1.00 80.44 94 TYR A N 1
ATOM 710 C CA . TYR A 1 94 ? -5.257 -0.464 -3.719 1.00 80.44 94 TYR A CA 1
ATOM 711 C C . TYR A 1 94 ? -5.223 0.989 -3.218 1.00 80.44 94 TYR A C 1
ATOM 713 O O . TYR A 1 94 ? -5.584 1.234 -2.078 1.00 80.44 94 TYR A O 1
ATOM 721 N N . LEU A 1 95 ? -4.852 1.961 -4.052 1.00 77.06 95 LEU A N 1
ATOM 722 C CA . LEU A 1 95 ? -4.877 3.380 -3.679 1.00 77.06 95 LEU A CA 1
ATOM 723 C C . LEU A 1 95 ? -6.309 3.895 -3.457 1.00 77.06 95 LEU A C 1
ATOM 725 O O . LEU A 1 95 ? -6.593 4.559 -2.473 1.00 77.06 95 LEU A O 1
ATOM 729 N N . ILE A 1 96 ? -7.246 3.577 -4.345 1.00 72.81 96 ILE A N 1
ATOM 730 C CA . ILE A 1 96 ? -8.622 4.087 -4.249 1.00 72.81 96 ILE A CA 1
ATOM 731 C C . ILE A 1 96 ? -9.374 3.462 -3.075 1.00 72.81 96 ILE A C 1
ATOM 733 O O . ILE A 1 96 ? -10.199 4.126 -2.463 1.00 72.81 96 ILE A O 1
ATOM 737 N N . VAL A 1 97 ? -9.121 2.191 -2.770 1.00 67.50 97 VAL A N 1
ATOM 738 C CA . VAL A 1 97 ? -9.810 1.488 -1.681 1.00 67.50 97 VAL A CA 1
ATOM 739 C C . VAL A 1 97 ? -9.037 1.627 -0.375 1.00 67.50 97 VAL A C 1
ATOM 741 O O . VAL A 1 97 ? -9.619 1.939 0.654 1.00 67.50 97 VAL A O 1
ATOM 744 N N . GLY A 1 98 ? -7.721 1.435 -0.409 1.00 62.50 98 GLY A N 1
ATOM 745 C CA . GLY A 1 98 ? -6.853 1.494 0.761 1.00 62.50 98 GLY A CA 1
ATOM 746 C C . GLY A 1 98 ? -6.698 2.902 1.315 1.00 62.50 98 GLY A C 1
ATOM 747 O O . GLY A 1 98 ? -6.785 3.064 2.525 1.00 62.50 98 GLY A O 1
ATOM 748 N N . SER A 1 99 ? -6.538 3.930 0.479 1.00 59.47 99 SER A N 1
ATOM 749 C CA . SER A 1 99 ? -6.274 5.276 0.992 1.00 59.47 99 SER A CA 1
ATOM 750 C C . SER A 1 99 ? -7.445 5.876 1.790 1.00 59.47 99 SER A C 1
ATOM 752 O O . SER A 1 99 ? -7.206 6.254 2.929 1.00 59.47 99 SER A O 1
ATOM 754 N N . PRO A 1 100 ? -8.710 5.896 1.320 1.00 55.44 100 PRO A N 1
ATOM 755 C CA . PRO A 1 100 ? -9.818 6.414 2.130 1.00 55.44 100 PRO A CA 1
ATOM 756 C C . PRO A 1 100 ? -10.238 5.488 3.283 1.00 55.44 100 PRO A C 1
ATOM 758 O O . PRO A 1 100 ? -10.867 5.951 4.229 1.0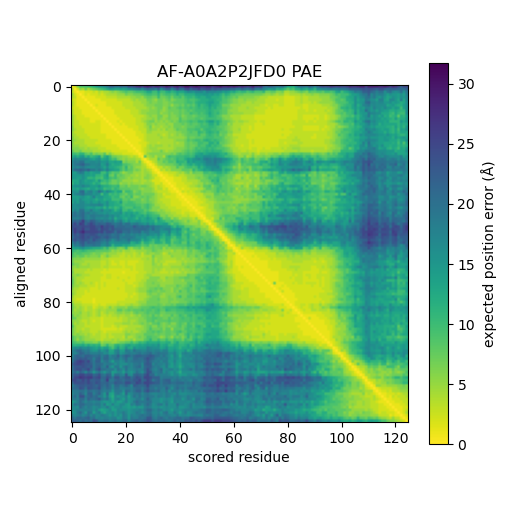0 55.44 100 PRO A O 1
ATOM 761 N N . ILE A 1 101 ? -9.925 4.186 3.230 1.00 52.66 101 ILE A N 1
ATOM 762 C CA . ILE A 1 101 ? -10.300 3.246 4.300 1.00 52.66 101 ILE A CA 1
ATOM 763 C C . ILE A 1 101 ? -9.242 3.229 5.412 1.00 52.66 101 ILE A C 1
ATOM 765 O O . ILE A 1 101 ? -9.600 3.216 6.592 1.00 52.66 101 ILE A O 1
ATOM 769 N N . LEU A 1 102 ? -7.950 3.251 5.073 1.00 53.88 102 LEU A N 1
ATOM 770 C CA . LEU A 1 102 ? -6.853 3.129 6.037 1.00 53.88 102 LEU A CA 1
ATOM 771 C C . LEU A 1 102 ? -6.334 4.483 6.523 1.00 53.88 102 LEU A C 1
ATOM 773 O O . LEU A 1 102 ? -6.162 4.635 7.728 1.00 53.88 102 LEU A O 1
ATOM 777 N N . TYR A 1 103 ? -6.204 5.495 5.664 1.00 53.91 103 TYR A N 1
ATOM 778 C CA . TYR A 1 103 ? -5.510 6.721 6.053 1.00 53.91 103 TYR A CA 1
ATOM 779 C C . TYR A 1 103 ? -6.268 7.980 5.647 1.00 53.91 103 TYR A C 1
ATOM 781 O O . TYR A 1 103 ? -6.247 8.421 4.501 1.00 53.91 103 TYR A O 1
ATOM 789 N N . ASP A 1 104 ? -6.902 8.609 6.632 1.00 60.00 104 ASP A N 1
ATOM 790 C CA . ASP A 1 104 ? -7.714 9.808 6.430 1.00 60.00 104 ASP A CA 1
ATOM 791 C C . ASP A 1 104 ? -6.878 11.094 6.273 1.00 60.00 104 ASP A C 1
ATOM 793 O O . ASP A 1 104 ? -7.327 12.189 6.596 1.00 60.00 104 ASP A O 1
ATOM 797 N N . PHE A 1 105 ? -5.636 10.998 5.780 1.00 58.69 105 PHE A N 1
ATOM 798 C CA . PHE A 1 105 ? -4.767 12.169 5.615 1.00 58.69 105 PHE A CA 1
ATOM 799 C C . PHE A 1 105 ? -5.357 13.205 4.646 1.00 58.69 105 PHE A C 1
ATOM 801 O O . PHE A 1 105 ? -4.997 14.370 4.716 1.00 58.69 105 PHE A O 1
ATOM 808 N N . TYR A 1 106 ? -6.289 12.822 3.767 1.00 55.78 106 TYR A N 1
ATOM 809 C CA . TYR A 1 106 ? -6.960 13.753 2.852 1.00 55.78 106 TYR A CA 1
ATOM 810 C C . TYR A 1 106 ? -7.916 14.734 3.541 1.00 55.78 106 TYR A C 1
ATOM 812 O O . TYR A 1 106 ? -8.224 15.769 2.951 1.00 55.78 106 TYR A O 1
ATOM 820 N N . ASN A 1 107 ? -8.384 14.427 4.753 1.00 63.44 107 ASN A N 1
ATOM 821 C CA . ASN A 1 107 ? -9.211 15.341 5.541 1.00 63.44 107 ASN A CA 1
ATOM 822 C C . ASN A 1 107 ? -8.386 16.373 6.325 1.00 63.44 107 ASN A C 1
ATOM 824 O O . ASN A 1 107 ? -8.961 17.326 6.850 1.00 63.44 107 ASN A O 1
ATOM 828 N N . TYR A 1 108 ? -7.060 16.217 6.377 1.00 62.47 108 TYR A N 1
ATOM 829 C CA . TYR A 1 108 ? -6.155 17.100 7.106 1.00 62.47 108 TYR A CA 1
ATOM 830 C C . TYR A 1 108 ? -5.383 18.016 6.150 1.00 62.47 108 TYR A C 1
ATOM 832 O O . TYR A 1 108 ? -4.994 17.619 5.047 1.00 62.47 108 TYR A O 1
ATOM 840 N N . GLY A 1 109 ? -5.158 19.266 6.562 1.00 65.69 109 GLY A N 1
ATOM 841 C CA . GLY A 1 109 ? -4.310 20.192 5.811 1.00 65.69 109 GLY A CA 1
ATOM 842 C C . GLY A 1 109 ? -2.853 19.720 5.790 1.00 65.69 109 GLY A C 1
ATOM 843 O O . GLY A 1 109 ? -2.385 19.117 6.749 1.00 65.69 109 GLY A O 1
ATOM 844 N N . GLN A 1 110 ? -2.101 20.023 4.724 1.00 61.44 110 GLN A N 1
ATOM 845 C CA . GLN A 1 110 ? -0.674 19.654 4.635 1.00 61.44 110 GLN A CA 1
ATOM 846 C C . GLN A 1 110 ? 0.191 20.264 5.751 1.00 61.44 110 GLN A C 1
ATOM 848 O O . GLN A 1 110 ? 1.294 19.786 5.990 1.00 61.44 110 GLN A O 1
ATOM 853 N N . ASP A 1 111 ? -0.309 21.299 6.424 1.00 72.69 111 ASP A N 1
ATOM 854 C CA . ASP A 1 111 ? 0.355 21.969 7.542 1.00 72.69 111 ASP A CA 1
ATOM 855 C C . ASP A 1 111 ? 0.081 21.286 8.898 1.00 72.69 111 ASP A C 1
ATOM 857 O O . ASP A 1 111 ? 0.668 21.668 9.913 1.00 72.69 111 AS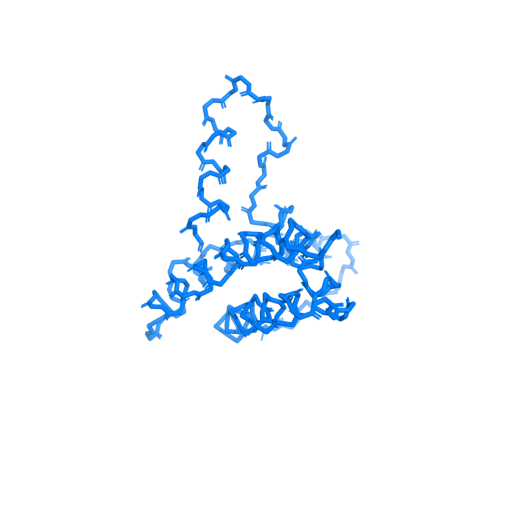P A O 1
ATOM 861 N N . GLU A 1 112 ? -0.810 20.289 8.939 1.00 71.88 112 GLU A N 1
ATOM 862 C CA . GLU A 1 112 ? -1.164 19.571 10.162 1.00 71.88 112 GLU A CA 1
ATOM 863 C C . GLU A 1 112 ? -0.233 18.369 10.405 1.00 71.88 112 GLU A C 1
ATOM 865 O O . GLU A 1 112 ? 0.077 17.602 9.486 1.00 71.88 112 GLU A O 1
ATOM 870 N N . PRO A 1 113 ? 0.234 18.159 11.648 1.00 70.69 113 PRO A N 1
ATOM 871 C CA . PRO A 1 113 ? 1.147 17.065 11.975 1.00 70.69 113 PRO A CA 1
ATOM 872 C C . PRO A 1 113 ? 0.511 15.683 11.755 1.00 70.69 113 PRO A C 1
ATOM 874 O O . PRO A 1 113 ? 1.226 14.731 11.424 1.00 70.69 113 PRO A O 1
ATOM 877 N N . GLU A 1 114 ? -0.818 15.568 11.867 1.00 66.44 114 GLU A N 1
ATOM 878 C CA . GLU A 1 114 ? -1.567 14.349 11.554 1.00 66.44 114 GLU A CA 1
ATOM 879 C C . GLU A 1 114 ? -1.408 13.930 10.085 1.00 66.44 114 GLU A C 1
ATOM 881 O O . GLU A 1 114 ? -1.277 12.735 9.813 1.00 66.44 114 GLU A O 1
ATOM 886 N N . TYR A 1 115 ? -1.327 14.885 9.147 1.00 68.25 115 TYR A N 1
ATOM 887 C CA . TYR A 1 115 ? -1.118 14.602 7.723 1.00 68.25 115 TYR A CA 1
ATOM 888 C C . TYR A 1 115 ? 0.193 13.847 7.501 1.00 68.25 115 TYR A C 1
ATOM 890 O O . TYR A 1 115 ? 0.220 12.802 6.852 1.00 68.25 115 TYR A O 1
ATOM 898 N N . HIS A 1 116 ? 1.289 14.340 8.082 1.00 65.50 116 HIS A N 1
ATOM 899 C CA . HIS A 1 116 ? 2.605 13.722 7.929 1.00 65.50 116 HIS A CA 1
ATOM 900 C C . HIS A 1 116 ? 2.711 12.376 8.645 1.00 65.50 116 HIS A C 1
ATOM 902 O O . HIS A 1 116 ? 3.354 11.466 8.121 1.00 65.50 116 HIS A O 1
ATOM 908 N N . SER A 1 117 ? 2.070 12.232 9.808 1.00 66.44 117 SER A N 1
ATOM 909 C CA . SER A 1 117 ? 2.034 10.966 10.544 1.00 66.44 117 SER A CA 1
ATOM 910 C C . SER A 1 117 ? 1.291 9.885 9.755 1.00 66.44 117 SER A C 1
ATOM 912 O O . SER A 1 117 ? 1.844 8.814 9.515 1.00 66.44 117 SER A O 1
ATOM 914 N N . LEU A 1 118 ? 0.080 10.192 9.280 1.00 65.88 118 LEU A N 1
ATOM 915 C CA . LEU A 1 118 ? -0.752 9.274 8.497 1.00 65.88 118 LEU A CA 1
ATOM 916 C C . LEU A 1 118 ? -0.152 8.979 7.115 1.00 65.88 118 LEU A C 1
ATOM 918 O O . LEU A 1 118 ? -0.277 7.863 6.621 1.00 65.88 118 LEU A O 1
ATOM 922 N N . LEU A 1 119 ? 0.536 9.944 6.493 1.00 67.19 119 LEU A N 1
ATOM 923 C CA . LEU A 1 119 ? 1.286 9.719 5.254 1.00 67.19 119 LEU A CA 1
ATOM 924 C C . LEU A 1 119 ? 2.447 8.745 5.483 1.00 67.19 119 LEU A C 1
ATOM 926 O O . LEU A 1 119 ? 2.695 7.871 4.657 1.00 67.19 119 LEU A O 1
ATOM 930 N N . ASN A 1 120 ? 3.170 8.893 6.592 1.00 66.44 120 ASN A N 1
ATOM 931 C CA . ASN A 1 120 ? 4.281 8.008 6.913 1.00 66.44 120 ASN A CA 1
ATOM 932 C C . ASN A 1 120 ? 3.786 6.584 7.194 1.00 66.44 120 ASN A C 1
ATOM 934 O O . ASN A 1 120 ? 4.391 5.625 6.732 1.00 66.44 120 ASN A O 1
ATOM 938 N N . GLU A 1 121 ? 2.651 6.451 7.874 1.00 68.06 121 GLU A N 1
ATOM 939 C CA . GLU A 1 121 ? 1.993 5.168 8.118 1.00 68.06 121 GLU A CA 1
ATOM 940 C C . GLU A 1 121 ? 1.427 4.556 6.826 1.00 68.06 121 GLU A C 1
ATOM 942 O O . GLU A 1 121 ? 1.563 3.362 6.610 1.00 68.06 121 GLU A O 1
ATOM 947 N N . PHE A 1 122 ? 0.922 5.364 5.889 1.00 67.19 122 PHE A N 1
ATOM 948 C CA . PHE A 1 122 ? 0.544 4.903 4.547 1.00 67.19 122 PHE A CA 1
ATOM 949 C C . PHE A 1 122 ? 1.737 4.404 3.713 1.00 67.19 122 PHE A C 1
ATOM 951 O O . PHE A 1 122 ? 1.596 3.488 2.899 1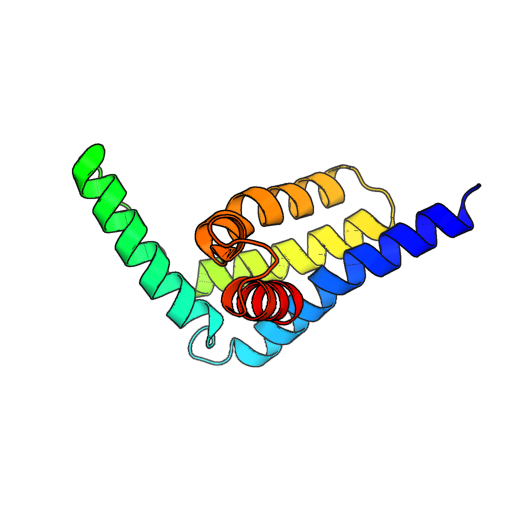.00 67.19 122 PHE A O 1
ATOM 958 N N . LEU A 1 123 ? 2.903 5.036 3.870 1.00 64.81 123 LEU A N 1
ATOM 959 C CA . LEU A 1 123 ? 4.113 4.709 3.115 1.00 64.81 123 LEU A CA 1
ATOM 960 C C . LEU A 1 123 ? 4.922 3.557 3.730 1.00 64.81 123 LEU A C 1
ATOM 962 O O . LEU A 1 123 ? 5.622 2.870 2.987 1.00 64.81 123 LEU A O 1
ATOM 966 N N . LEU A 1 124 ? 4.863 3.372 5.053 1.00 58.28 124 LEU A N 1
ATOM 967 C CA . LEU A 1 124 ? 5.703 2.431 5.810 1.00 58.28 124 LEU A CA 1
ATOM 968 C C . LEU A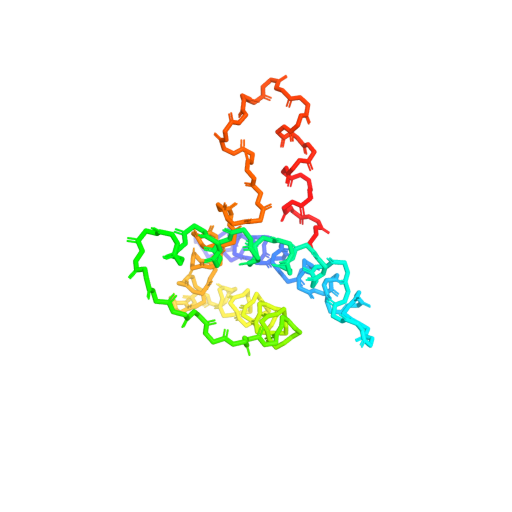 1 124 ? 4.925 1.368 6.605 1.00 58.28 124 LEU A C 1
ATOM 970 O O . LEU A 1 124 ? 5.574 0.489 7.174 1.00 58.28 124 LEU A O 1
ATOM 974 N N . GLY A 1 125 ? 3.595 1.456 6.678 1.00 52.84 125 GLY A N 1
ATOM 975 C CA . GLY A 1 125 ? 2.689 0.432 7.220 1.00 52.84 125 GLY A CA 1
ATOM 976 C C . GLY A 1 125 ? 2.182 -0.531 6.152 1.00 52.84 125 GLY A C 1
ATOM 977 O O . GLY A 1 125 ? 1.838 -1.672 6.519 1.00 52.84 125 GLY A O 1
#

Organism: Rhizophora mucronata (NCBI:txid61149)

InterPro domains:
  IPR008637 HR-like lesion-inducer [PF05514] (1-123)

Mean predicted aligned error: 10.52 Å

Foldseek 3Di:
DPPVVLVVLLVVLCLLLQQLVVQVVQCPPPSGPQLVLLVVLVVVVQVVCCVPPVDRDDDDRSSVVSVVSSCLSNVLSVCSSVVHPVSVVSVVVCCVVVPVRRAPLVVPDPPDPSNVVSVVVVRND

Secondary structure (DSSP, 8-state):
-HHHHHHHHHHHHHHHHHHHHHHHHHHTTTTHHHHHHHHHHHHHHHHHHHHHH--------HHHHHHHHHHHHHHHHHHHHTT-HHHHHHHHHHHHHHHHHH-GGGGS-TTSHHHHHHHHHHHH-

Nearest PDB structures (foldseek):
  8u0f-assembly1_B  TM=3.872E-01  e=2.239E+00  Ceramium secundatum
  2v8a-assembly1_A  TM=3.889E-01  e=8.446E+00  Thermosynechococcus vestitus BP-1
  1b33-assembly2_L  TM=3.653E-01  e=9.354E+00  Mastigocladus laminosus

Solvent-accessible surface area (backbone atoms only — not comparable to full-atom values): 6647 Å² total; per-residue (Å²): 130,61,66,69,57,43,50,51,30,45,60,59,22,44,46,38,35,51,22,23,51,49,43,58,73,46,18,73,98,75,30,26,72,66,2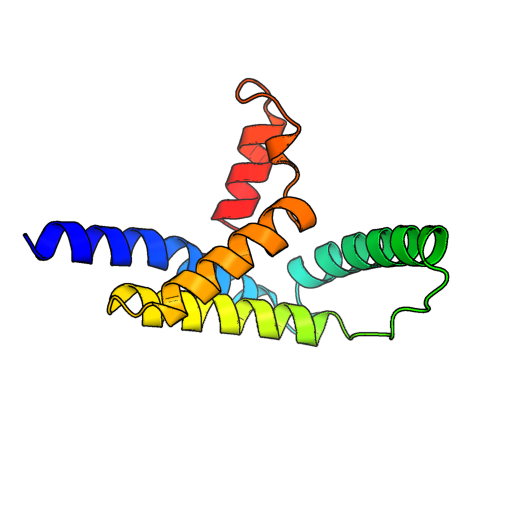0,57,54,48,48,57,47,50,53,52,49,48,51,53,44,33,73,73,67,72,50,86,73,76,93,70,61,47,49,61,53,48,52,48,50,33,51,43,30,39,52,12,20,58,35,28,44,78,68,36,66,66,14,47,51,44,48,49,50,45,48,68,54,43,38,74,66,74,38,65,32,84,83,43,54,89,89,38,70,64,22,59,52,36,48,49,46,70,56,68,76

Sequence (125 aa):
MGFASFLGRVLFASLFILSAWQMFNEFGDDGGPAAKELVGKLAVLKKHVSSHLGVEIPDIDVRHLVASIIVQKGLGGLLFIFGNLLGAYLLVFYLIVGSPILYDFYNYGQDEPEYHSLLNEFLLG